Protein AF-A0AAW2WRP2-F1 (afdb_monomer)

InterPro domains:
  IPR005162 Retrotransposon-derived protein PEG10, N-terminal capsid-like domain [PF03732] (45-120)

Mean predicted aligned error: 17.61 Å

pLDDT: mean 70.31, std 19.44, range [33.53, 95.44]

Nearest PDB structures (foldseek):
  5tsx-assembly1_H  TM=3.519E-01  e=4.208E-01  Human immunodeficiency virus type 1 (NEW YORK-5 ISOLATE)
  5ojx-assembly1_A-2  TM=4.613E-01  e=7.723E+00  Streptomyces alboniger

Structure (mmCIF, N/CA/C/O backbone):
data_AF-A0AAW2WRP2-F1
#
_entry.id   AF-A0AAW2WRP2-F1
#
loop_
_atom_site.group_PDB
_atom_site.id
_atom_site.type_symbol
_atom_site.label_atom_id
_atom_site.label_alt_id
_atom_site.label_comp_id
_atom_site.label_asym_id
_atom_site.label_entity_id
_atom_site.label_seq_id
_atom_site.pdbx_PDB_ins_code
_atom_site.Cartn_x
_atom_site.Cartn_y
_atom_site.Cartn_z
_atom_site.occupancy
_atom_site.B_iso_or_equiv
_atom_site.auth_seq_id
_atom_site.auth_comp_id
_atom_site.auth_asym_id
_atom_site.auth_atom_id
_atom_site.pdbx_PDB_model_num
ATOM 1 N N . MET A 1 1 ? -13.263 -1.676 -16.701 1.00 41.38 1 MET A N 1
ATOM 2 C CA . MET A 1 1 ? -13.139 -2.706 -17.763 1.00 41.38 1 MET A CA 1
ATOM 3 C C . MET A 1 1 ? -11.702 -2.739 -18.313 1.00 41.38 1 MET A C 1
ATOM 5 O O . MET A 1 1 ? -11.462 -2.333 -19.440 1.00 41.38 1 MET A O 1
ATOM 9 N N . THR A 1 2 ? -10.722 -3.197 -17.522 1.00 44.16 2 THR A N 1
ATOM 10 C CA . THR A 1 2 ? -9.267 -3.165 -17.834 1.00 44.16 2 THR A CA 1
ATOM 11 C C . THR A 1 2 ? -8.658 -4.565 -18.038 1.00 44.16 2 THR A C 1
ATOM 13 O O . THR A 1 2 ? -7.468 -4.782 -17.840 1.00 44.16 2 THR A O 1
ATOM 16 N N . ALA A 1 3 ? -9.466 -5.527 -18.492 1.00 39.00 3 ALA A N 1
ATOM 17 C CA . ALA A 1 3 ? -9.021 -6.871 -18.865 1.00 39.00 3 ALA A CA 1
ATOM 18 C C . ALA A 1 3 ? -8.238 -7.004 -20.205 1.00 39.00 3 ALA A C 1
ATOM 20 O O . ALA A 1 3 ? -7.463 -7.956 -20.323 1.00 39.00 3 ALA A O 1
ATOM 21 N N . PRO A 1 4 ? -8.352 -6.113 -21.222 1.00 51.38 4 PRO A N 1
ATOM 22 C CA . PRO A 1 4 ? -7.826 -6.434 -22.554 1.00 51.38 4 PRO A CA 1
ATOM 23 C C . PRO A 1 4 ? -6.306 -6.268 -22.701 1.00 51.38 4 PRO A C 1
ATOM 25 O O . PRO A 1 4 ? -5.737 -6.793 -23.653 1.00 51.38 4 PRO A O 1
ATOM 28 N N . LEU A 1 5 ? -5.624 -5.566 -21.791 1.00 42.91 5 LEU A N 1
ATOM 29 C CA . LEU A 1 5 ? -4.180 -5.302 -21.905 1.00 42.91 5 LEU A CA 1
ATOM 30 C C . LEU A 1 5 ? -3.322 -6.363 -21.202 1.00 42.91 5 LEU A C 1
ATOM 32 O O . LEU A 1 5 ? -2.287 -6.765 -21.729 1.0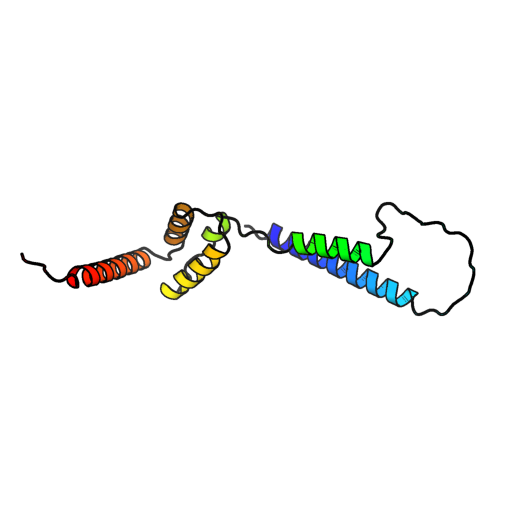0 42.91 5 LEU A O 1
ATOM 36 N N . ILE A 1 6 ? -3.788 -6.887 -20.064 1.00 42.16 6 ILE A N 1
ATOM 37 C CA . ILE A 1 6 ? -3.114 -7.975 -19.336 1.00 42.16 6 ILE A CA 1
ATOM 38 C C . ILE A 1 6 ? -3.147 -9.258 -20.173 1.00 42.16 6 ILE A C 1
ATOM 40 O O . ILE A 1 6 ? -2.124 -9.919 -20.338 1.00 42.16 6 ILE A O 1
ATOM 44 N N . LEU A 1 7 ? -4.296 -9.555 -20.790 1.00 43.41 7 LEU A N 1
ATOM 45 C CA . LEU A 1 7 ? -4.447 -10.724 -21.651 1.00 43.41 7 LEU A CA 1
ATOM 46 C C . LEU A 1 7 ? -3.597 -10.612 -22.924 1.00 43.41 7 LEU A C 1
ATOM 48 O O . LEU A 1 7 ? -3.004 -11.600 -23.337 1.00 43.41 7 LEU A O 1
ATOM 52 N N . LYS A 1 8 ? -3.458 -9.414 -23.513 1.00 45.78 8 LYS A N 1
ATOM 53 C CA . LYS A 1 8 ? -2.569 -9.186 -24.668 1.00 45.78 8 LYS A CA 1
ATOM 54 C C . LYS A 1 8 ? -1.102 -9.434 -24.321 1.00 45.78 8 LYS A C 1
ATOM 56 O O . LYS A 1 8 ? -0.412 -10.086 -25.097 1.00 45.78 8 LYS A O 1
ATOM 61 N N . ASN A 1 9 ? -0.651 -8.989 -23.151 1.00 45.88 9 ASN A N 1
ATOM 62 C CA . ASN A 1 9 ? 0.730 -9.186 -22.708 1.00 45.88 9 ASN A CA 1
ATOM 63 C C . ASN A 1 9 ? 1.026 -10.652 -22.365 1.00 45.88 9 ASN A C 1
ATOM 65 O O . ASN A 1 9 ? 2.084 -11.158 -22.735 1.00 45.88 9 ASN A O 1
ATOM 69 N N . ILE A 1 10 ? 0.078 -11.356 -21.738 1.00 49.53 10 ILE A N 1
ATOM 70 C CA . ILE A 1 10 ? 0.185 -12.801 -21.488 1.00 49.53 10 ILE A CA 1
ATOM 71 C C . ILE A 1 10 ? 0.161 -13.569 -22.814 1.00 49.53 10 ILE A C 1
ATOM 73 O O . ILE A 1 10 ? 1.024 -14.408 -23.045 1.00 49.53 10 ILE A O 1
ATOM 77 N N . CYS A 1 11 ? -0.747 -13.236 -23.734 1.00 47.91 11 CYS A N 1
ATOM 78 C CA . CYS A 1 11 ? -0.791 -13.829 -25.071 1.00 47.91 11 CYS A CA 1
ATOM 79 C C . CYS A 1 11 ? 0.496 -13.577 -25.865 1.00 47.91 11 CYS A C 1
ATOM 81 O O . CYS A 1 11 ? 0.924 -14.447 -26.618 1.00 47.91 11 CYS A O 1
ATOM 83 N N . HIS A 1 12 ? 1.128 -12.414 -25.706 1.00 53.19 12 HIS A N 1
ATOM 84 C CA . HIS A 1 12 ? 2.393 -12.104 -26.365 1.00 53.19 12 HIS A CA 1
ATOM 85 C C . HIS A 1 12 ? 3.558 -12.893 -25.751 1.00 53.19 12 HIS A C 1
ATOM 87 O O . HIS A 1 12 ? 4.333 -13.507 -26.478 1.00 53.19 12 HIS A O 1
ATOM 93 N N . ALA A 1 13 ? 3.632 -12.971 -24.420 1.00 52.06 13 ALA A N 1
ATOM 94 C CA . ALA A 1 13 ? 4.634 -13.771 -23.719 1.00 52.06 13 ALA A CA 1
ATOM 95 C C . ALA A 1 13 ? 4.496 -15.276 -24.019 1.00 52.06 13 ALA A C 1
ATOM 97 O O . ALA A 1 13 ? 5.495 -15.950 -24.257 1.00 52.06 13 ALA A O 1
ATOM 98 N N . LEU A 1 14 ? 3.265 -15.792 -24.087 1.00 59.09 14 LEU A N 1
ATOM 99 C CA . LEU A 1 14 ? 2.986 -17.177 -24.473 1.00 59.09 14 LEU A CA 1
ATOM 100 C C . LEU A 1 14 ? 3.322 -17.442 -25.944 1.00 59.09 14 LEU A C 1
ATOM 102 O O . LEU A 1 14 ? 3.835 -18.511 -26.255 1.00 59.09 14 LEU A O 1
ATOM 106 N N . ARG A 1 15 ? 3.101 -16.475 -26.846 1.00 63.81 15 ARG A N 1
ATOM 107 C CA . ARG A 1 15 ? 3.525 -16.568 -28.254 1.00 63.81 15 ARG A CA 1
ATOM 108 C C . ARG A 1 15 ? 5.043 -16.614 -28.399 1.00 63.81 15 ARG A C 1
ATOM 110 O O . ARG A 1 15 ? 5.539 -17.421 -29.177 1.00 63.81 15 ARG A O 1
ATOM 117 N N . ILE A 1 16 ? 5.767 -15.806 -27.627 1.00 61.84 16 ILE A N 1
ATOM 118 C CA . ILE A 1 16 ? 7.235 -15.823 -27.597 1.00 61.84 16 ILE A CA 1
ATOM 119 C C . ILE A 1 16 ? 7.736 -17.160 -27.044 1.00 61.84 16 ILE A C 1
ATOM 121 O O . ILE A 1 16 ? 8.618 -17.773 -27.636 1.00 61.84 16 ILE A O 1
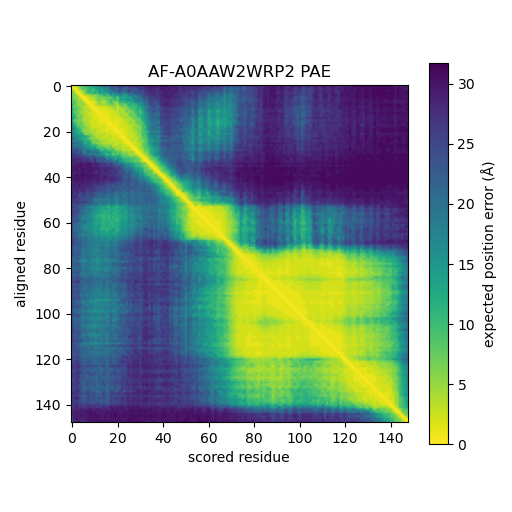ATOM 125 N N . LEU A 1 17 ? 7.148 -17.656 -25.953 1.00 62.84 17 LEU A N 1
ATOM 126 C CA . LEU A 1 17 ? 7.539 -18.934 -25.361 1.00 62.84 17 LEU A CA 1
ATOM 127 C C . LEU A 1 17 ? 7.238 -20.116 -26.296 1.00 62.84 17 LEU A C 1
ATOM 129 O O . LEU A 1 17 ? 8.087 -20.984 -26.470 1.00 62.84 17 LEU A O 1
ATOM 133 N N . HIS A 1 18 ? 6.069 -20.121 -26.943 1.00 70.81 18 HIS A N 1
ATOM 134 C CA . HIS A 1 18 ? 5.689 -21.120 -27.943 1.00 70.81 18 HIS A CA 1
ATOM 135 C C . HIS A 1 18 ? 6.654 -21.098 -29.131 1.00 70.81 18 HIS A C 1
ATOM 137 O O . HIS A 1 18 ? 7.141 -22.148 -29.542 1.00 70.81 18 HIS A O 1
ATOM 143 N N . PHE A 1 19 ? 6.970 -19.912 -29.657 1.00 65.25 19 PHE A N 1
ATOM 144 C CA . PHE A 1 19 ? 7.930 -19.756 -30.746 1.00 65.25 19 PHE A CA 1
ATOM 145 C C . PHE A 1 19 ? 9.314 -20.276 -30.337 1.00 65.25 19 PHE A C 1
ATOM 147 O O . PHE A 1 19 ? 9.905 -21.063 -31.068 1.00 65.25 19 PHE A O 1
ATOM 154 N N . CYS A 1 20 ? 9.801 -19.941 -29.141 1.00 54.91 20 CYS A N 1
ATOM 155 C CA . CYS A 1 20 ? 11.070 -20.451 -28.617 1.00 54.91 20 CYS A CA 1
ATOM 156 C C . CYS A 1 20 ? 11.084 -21.978 -28.469 1.00 54.91 20 CYS A C 1
ATOM 158 O O . CYS A 1 20 ? 12.043 -22.606 -28.902 1.00 54.91 20 CYS A O 1
ATOM 160 N N . ILE A 1 21 ? 10.033 -22.588 -27.912 1.00 65.19 21 ILE A N 1
ATOM 161 C CA . ILE A 1 21 ? 9.941 -24.051 -27.775 1.00 65.19 21 ILE A CA 1
ATOM 162 C C . ILE A 1 21 ? 9.932 -24.706 -29.159 1.00 65.19 21 ILE A C 1
ATOM 164 O O . ILE A 1 21 ? 10.740 -25.590 -29.413 1.00 65.19 21 ILE A O 1
ATOM 168 N N . HIS A 1 22 ? 9.107 -24.215 -30.086 1.00 60.09 22 HIS A N 1
ATOM 169 C CA . HIS A 1 22 ? 9.031 -24.742 -31.449 1.00 60.09 22 HIS A CA 1
ATOM 170 C C . HIS A 1 22 ? 10.370 -24.625 -32.200 1.00 60.09 22 HIS A C 1
ATOM 172 O O . HIS A 1 22 ? 10.777 -25.539 -32.915 1.00 60.09 22 HIS A O 1
ATOM 178 N N . THR A 1 23 ? 11.092 -23.519 -32.009 1.00 54.00 23 THR A N 1
ATOM 179 C CA . THR A 1 23 ? 12.390 -23.279 -32.662 1.00 54.00 23 THR A CA 1
ATOM 180 C C . THR A 1 23 ? 13.493 -24.146 -32.049 1.00 54.00 23 THR A C 1
ATOM 182 O O . THR A 1 23 ? 14.319 -24.691 -32.776 1.00 54.00 23 THR A O 1
ATOM 185 N N . LEU A 1 24 ? 13.478 -24.346 -30.727 1.00 52.72 24 LEU A N 1
ATOM 186 C CA . LEU A 1 24 ? 14.406 -25.238 -30.027 1.00 52.72 24 LEU A CA 1
ATOM 187 C C . LEU A 1 24 ? 14.165 -26.711 -30.382 1.00 52.72 24 LEU A C 1
ATOM 189 O O . LEU A 1 24 ? 15.130 -27.430 -30.622 1.00 52.72 24 LEU A O 1
ATOM 193 N N . THR A 1 25 ? 12.904 -27.145 -30.499 1.00 52.84 25 THR A N 1
ATOM 194 C CA . THR A 1 25 ? 12.551 -28.500 -30.955 1.00 52.84 25 THR A CA 1
ATOM 195 C C . THR A 1 25 ? 13.008 -28.748 -32.399 1.00 52.84 25 THR A C 1
ATOM 197 O O . THR A 1 25 ? 13.482 -29.839 -32.718 1.00 52.84 25 THR A O 1
ATOM 200 N N . ARG A 1 26 ? 12.946 -27.727 -33.264 1.00 48.41 26 ARG A N 1
ATOM 201 C CA . ARG A 1 26 ? 13.409 -27.800 -34.659 1.00 48.41 26 ARG A CA 1
ATOM 202 C C . ARG A 1 26 ? 14.940 -27.859 -34.771 1.00 48.41 26 ARG A C 1
ATOM 204 O O . ARG A 1 26 ? 15.454 -28.698 -35.500 1.00 48.41 26 ARG A O 1
ATOM 211 N N . LEU A 1 27 ? 15.661 -27.069 -33.972 1.00 45.81 27 LEU A N 1
ATOM 212 C CA . LEU A 1 27 ? 17.130 -27.109 -33.899 1.00 45.81 27 LEU A CA 1
ATOM 213 C C . LEU A 1 27 ? 17.660 -28.415 -33.285 1.00 45.81 27 LEU A C 1
ATOM 215 O O . LEU A 1 27 ? 18.694 -28.919 -33.717 1.00 45.81 27 LEU A O 1
ATOM 219 N N . SER A 1 28 ? 16.949 -29.004 -32.315 1.00 48.31 28 SER A N 1
ATOM 220 C CA . SER A 1 28 ? 17.317 -30.319 -31.772 1.00 48.31 28 SER A CA 1
ATOM 221 C C . SER A 1 28 ? 17.081 -31.466 -32.759 1.00 48.31 28 SER A C 1
ATOM 223 O O . SER A 1 28 ? 17.814 -32.449 -32.725 1.00 48.31 28 SER A O 1
ATOM 225 N N . ALA A 1 29 ? 16.092 -31.339 -33.654 1.00 49.53 29 ALA A N 1
ATOM 226 C CA . ALA A 1 29 ? 15.823 -32.335 -34.691 1.00 49.53 29 ALA A CA 1
ATOM 227 C C . ALA A 1 29 ? 16.864 -32.286 -35.827 1.00 49.53 29 ALA A C 1
ATOM 229 O O . ALA A 1 29 ? 17.235 -33.326 -36.364 1.00 49.53 29 ALA A O 1
ATOM 230 N N . GLU A 1 30 ? 17.389 -31.100 -36.147 1.00 45.31 30 GLU A N 1
ATOM 231 C CA . GLU A 1 30 ? 18.448 -30.918 -37.152 1.00 45.31 30 GLU A CA 1
ATOM 232 C C . GLU A 1 30 ? 19.828 -31.405 -36.663 1.00 45.31 30 GLU A C 1
ATOM 234 O O . GLU A 1 30 ? 20.634 -31.872 -37.463 1.00 45.31 30 GLU A O 1
ATOM 239 N N . PHE A 1 31 ? 20.090 -31.391 -35.350 1.00 45.69 31 PHE A N 1
ATOM 240 C CA . PHE A 1 31 ? 21.359 -31.859 -34.767 1.00 45.69 31 PHE A CA 1
ATOM 241 C C . PHE A 1 31 ? 21.451 -33.379 -34.549 1.00 45.69 31 PH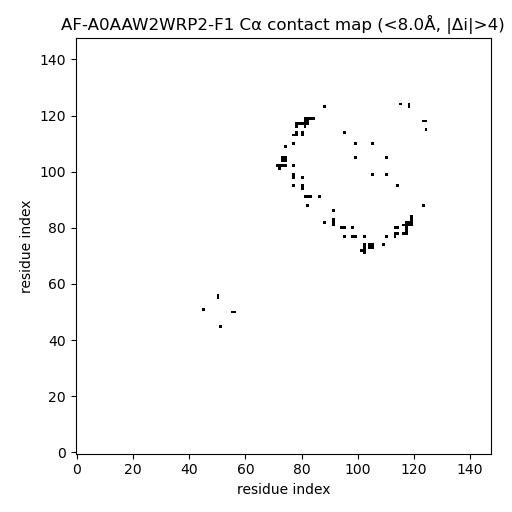E A C 1
ATOM 243 O O . PHE A 1 31 ? 22.510 -33.878 -34.173 1.00 45.69 31 PHE A O 1
ATOM 250 N N . SER A 1 32 ? 20.370 -34.125 -34.795 1.00 42.22 32 SER A N 1
ATOM 251 C CA . SER A 1 32 ? 20.329 -35.586 -34.642 1.00 42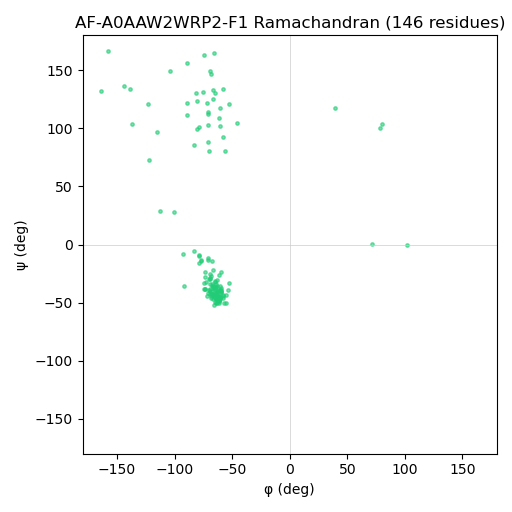.22 32 SER A CA 1
ATOM 252 C C . SER A 1 32 ? 20.468 -36.345 -35.974 1.00 42.22 32 SER A C 1
ATOM 254 O O . SER A 1 32 ? 19.963 -37.460 -36.095 1.00 42.22 32 SER A O 1
ATOM 256 N N . SER A 1 33 ? 21.141 -35.773 -36.979 1.00 37.16 33 SER A N 1
ATOM 257 C CA . SER A 1 33 ? 21.491 -36.481 -38.223 1.00 37.16 33 SER A CA 1
ATOM 258 C C . SER A 1 33 ? 23.010 -36.435 -38.454 1.00 37.16 33 SER A C 1
ATOM 260 O O . SER A 1 33 ? 23.570 -35.338 -38.517 1.00 37.16 33 SER A O 1
ATOM 262 N N . PRO A 1 34 ? 23.716 -37.581 -38.551 1.00 39.56 34 PRO A N 1
ATOM 263 C CA . PRO A 1 34 ? 25.168 -37.586 -38.672 1.00 39.56 34 PRO A CA 1
ATOM 264 C C . PRO A 1 34 ? 25.628 -37.309 -40.113 1.00 39.56 34 PRO A C 1
ATOM 266 O O . PRO A 1 34 ? 25.281 -38.040 -41.032 1.00 39.56 34 PRO A O 1
ATOM 269 N N . LEU A 1 35 ? 26.451 -36.260 -40.244 1.00 40.75 35 LEU A N 1
ATOM 270 C CA . LEU A 1 35 ? 27.549 -36.047 -41.202 1.00 40.75 35 LEU A CA 1
ATOM 271 C C . LEU A 1 35 ? 27.362 -36.512 -42.658 1.00 40.75 35 LEU A C 1
ATOM 273 O O . LEU A 1 35 ? 27.452 -37.692 -42.983 1.00 40.75 35 LEU A O 1
ATOM 277 N N . SER A 1 36 ? 27.397 -35.547 -43.575 1.00 34.31 36 SER A N 1
ATOM 278 C CA . SER A 1 36 ? 28.240 -35.674 -44.766 1.00 34.31 36 SER A CA 1
ATOM 279 C C . SER A 1 36 ? 28.905 -34.336 -45.068 1.00 34.31 36 SER A C 1
ATOM 281 O O . SER A 1 36 ? 28.320 -33.265 -44.939 1.00 34.31 36 SER A O 1
ATOM 283 N N . LEU A 1 37 ? 30.196 -34.453 -45.325 1.00 44.94 37 LEU A N 1
ATOM 284 C CA . LEU A 1 37 ? 31.224 -33.436 -45.302 1.00 44.94 37 LEU A CA 1
ATOM 285 C C . LEU A 1 37 ? 31.326 -32.787 -46.679 1.00 44.94 37 LEU A C 1
ATOM 287 O O . LEU A 1 37 ? 31.837 -33.424 -47.587 1.00 44.94 37 LEU A O 1
ATOM 291 N N . GLU A 1 38 ? 30.932 -31.523 -46.811 1.00 33.53 38 GLU A N 1
ATOM 292 C CA . GLU A 1 38 ? 31.484 -30.647 -47.846 1.00 33.53 38 GLU A CA 1
ATOM 293 C C . GLU A 1 38 ? 31.779 -29.273 -47.243 1.00 33.53 38 GLU A C 1
ATOM 295 O O . GLU A 1 38 ? 30.908 -28.462 -46.932 1.00 33.53 38 GLU A O 1
ATOM 300 N N . GLN A 1 39 ? 33.071 -29.060 -47.018 1.00 48.47 39 GLN A N 1
ATOM 301 C CA . GLN A 1 39 ? 33.672 -27.757 -46.797 1.00 48.47 39 GLN A CA 1
ATOM 302 C C . GLN A 1 39 ? 33.648 -27.020 -48.131 1.00 48.47 39 GLN A C 1
ATOM 304 O O . GLN A 1 39 ? 34.369 -27.447 -49.016 1.00 48.47 39 GLN A O 1
ATOM 309 N N . HIS A 1 40 ? 32.899 -25.929 -48.285 1.00 36.59 40 HIS A N 1
ATOM 310 C CA . HIS A 1 40 ? 33.318 -24.815 -49.140 1.00 36.59 40 HIS A CA 1
ATOM 311 C C . HIS A 1 40 ? 32.495 -23.550 -48.846 1.00 36.59 40 HIS A C 1
ATOM 313 O O . HIS A 1 40 ? 31.270 -23.551 -48.831 1.00 36.59 40 HIS A O 1
ATOM 319 N N . SER A 1 41 ? 33.235 -22.451 -48.698 1.00 36.31 41 SER A N 1
ATOM 320 C CA . SER A 1 41 ? 32.804 -21.052 -48.638 1.00 36.31 41 SER A CA 1
ATOM 321 C C . SER A 1 41 ? 32.243 -20.530 -47.310 1.00 36.31 41 SER A C 1
ATOM 323 O O . SER A 1 41 ? 31.084 -20.700 -46.939 1.00 36.31 41 SER A O 1
ATOM 325 N N . SER A 1 42 ? 33.117 -19.774 -46.642 1.00 47.72 42 SER A N 1
ATOM 326 C CA . SER A 1 42 ? 32.815 -18.755 -45.641 1.00 47.72 42 SER A CA 1
ATOM 327 C C . SER A 1 42 ? 31.866 -17.697 -46.224 1.00 47.72 42 SER A C 1
ATOM 329 O O . SER A 1 42 ? 32.289 -16.620 -46.634 1.00 47.72 42 SER A O 1
ATOM 331 N N . GLY A 1 43 ? 30.574 -18.001 -46.261 1.00 40.50 43 GLY A N 1
ATOM 332 C CA . GLY A 1 43 ? 29.511 -17.050 -46.547 1.00 40.50 43 GLY A CA 1
ATOM 333 C C . GLY A 1 43 ? 28.650 -16.909 -45.307 1.00 40.50 43 GLY A C 1
ATOM 334 O O . GLY A 1 43 ? 27.779 -17.736 -45.063 1.00 40.50 43 GLY A O 1
ATOM 335 N N . SER A 1 44 ? 28.904 -15.882 -44.495 1.00 49.38 44 SER A N 1
ATOM 336 C CA . SER A 1 44 ? 27.973 -15.495 -43.437 1.00 49.38 44 SER A CA 1
ATOM 337 C C . SER A 1 44 ? 26.648 -15.118 -44.103 1.00 49.38 44 SER A C 1
ATOM 339 O O . SER A 1 44 ? 26.528 -14.049 -44.699 1.00 49.38 44 SER A O 1
ATOM 341 N N . ILE A 1 45 ? 25.672 -16.027 -44.062 1.00 48.94 45 ILE A N 1
ATOM 342 C CA . ILE A 1 45 ? 24.307 -15.760 -44.510 1.00 48.94 45 ILE A CA 1
ATOM 343 C C . ILE A 1 45 ? 23.693 -14.809 -43.479 1.00 48.94 45 ILE A C 1
ATOM 345 O O . ILE A 1 45 ? 23.116 -15.223 -42.477 1.00 48.94 45 ILE A O 1
ATOM 349 N N . ASN A 1 46 ? 23.878 -13.511 -43.703 1.00 50.25 46 ASN A N 1
ATOM 350 C CA . ASN A 1 46 ? 23.219 -12.457 -42.946 1.00 50.25 46 ASN A CA 1
ATOM 351 C C . ASN A 1 46 ? 21.826 -12.236 -43.552 1.00 50.25 46 ASN A C 1
ATOM 353 O O . ASN A 1 46 ? 21.634 -11.403 -44.437 1.00 50.25 46 ASN A O 1
ATOM 357 N N . CYS A 1 47 ? 20.845 -13.024 -43.107 1.00 49.00 47 CYS A N 1
ATOM 358 C CA . CYS A 1 47 ? 19.437 -12.726 -43.358 1.00 49.00 47 CYS A CA 1
ATOM 359 C C . CYS A 1 47 ? 19.006 -11.571 -42.435 1.00 49.00 47 CYS A C 1
ATOM 361 O O . CYS A 1 47 ? 19.237 -11.663 -41.225 1.00 49.00 47 CYS A O 1
ATOM 363 N N . PRO A 1 48 ? 18.344 -10.512 -42.936 1.00 37.31 48 PRO A N 1
ATOM 364 C CA . PRO A 1 48 ? 17.842 -9.439 -42.083 1.00 37.31 48 PRO A CA 1
ATOM 365 C C . PRO A 1 48 ? 16.823 -10.013 -41.087 1.00 37.31 48 PRO A C 1
ATOM 367 O O . PRO A 1 48 ? 15.736 -10.433 -41.478 1.00 37.31 48 PRO A O 1
ATOM 370 N N . GLY A 1 49 ? 17.196 -10.083 -39.807 1.00 50.19 49 GLY A N 1
ATOM 371 C CA . GLY A 1 49 ? 16.362 -10.630 -38.729 1.00 50.19 49 GLY A CA 1
ATOM 372 C C . GLY A 1 49 ? 16.710 -12.048 -38.258 1.00 50.19 49 GLY A C 1
ATOM 373 O O . GLY A 1 49 ? 16.073 -12.534 -37.324 1.00 50.19 49 GLY A O 1
ATOM 374 N N . ALA A 1 50 ? 17.717 -12.711 -38.835 1.00 52.19 50 ALA A N 1
ATOM 375 C CA . ALA A 1 50 ? 18.218 -13.978 -38.306 1.00 52.19 50 ALA A CA 1
ATOM 376 C C . ALA A 1 50 ? 19.323 -13.728 -37.271 1.00 52.19 50 ALA A C 1
ATOM 378 O O . ALA A 1 50 ? 20.347 -13.121 -37.571 1.00 52.19 50 ALA A O 1
ATOM 379 N N . ILE A 1 51 ? 19.123 -14.213 -36.045 1.00 56.22 51 ILE A N 1
ATOM 380 C CA . ILE A 1 51 ? 20.142 -14.159 -34.995 1.00 56.22 51 ILE A CA 1
ATOM 381 C C . ILE A 1 51 ? 21.140 -15.285 -35.268 1.00 56.22 51 ILE A C 1
ATOM 383 O O . ILE A 1 51 ? 20.860 -16.454 -35.005 1.00 56.22 51 ILE A O 1
ATOM 387 N N . GLY A 1 52 ? 22.292 -14.938 -35.840 1.00 60.59 52 GLY A N 1
ATOM 388 C CA . GLY A 1 52 ? 23.226 -15.913 -36.406 1.00 60.59 52 GLY A CA 1
ATOM 389 C C . GLY A 1 52 ? 23.965 -16.769 -35.375 1.00 60.59 52 GLY A C 1
ATOM 390 O O . GLY A 1 52 ? 24.634 -17.731 -35.746 1.00 60.59 52 GLY A O 1
ATOM 391 N N . ARG A 1 53 ? 23.904 -16.429 -34.077 1.00 68.06 53 ARG A N 1
ATOM 392 C CA . ARG A 1 53 ? 24.650 -17.124 -33.012 1.00 68.06 53 ARG A CA 1
ATOM 393 C C . ARG A 1 53 ? 23.834 -17.196 -31.721 1.00 68.06 53 ARG A C 1
ATOM 395 O O . ARG A 1 53 ? 23.291 -16.194 -31.264 1.00 68.06 53 ARG A O 1
ATOM 402 N N . PHE A 1 54 ? 23.832 -18.355 -31.055 1.00 66.00 54 PHE A N 1
ATOM 403 C CA . PHE A 1 54 ? 23.140 -18.560 -29.768 1.00 66.00 54 PHE A CA 1
ATOM 404 C C . PHE A 1 54 ? 23.513 -17.515 -28.698 1.00 66.00 54 PHE A C 1
ATOM 406 O O . PHE A 1 54 ? 22.681 -17.107 -27.892 1.00 66.00 54 PHE A O 1
ATOM 413 N N . GLN A 1 55 ? 24.758 -17.037 -28.711 1.00 67.94 55 GLN A N 1
ATOM 414 C CA . GLN A 1 55 ? 25.243 -16.002 -27.799 1.00 67.94 55 GLN A CA 1
ATOM 415 C C . GLN A 1 55 ? 24.535 -14.651 -27.994 1.00 67.94 55 GLN A C 1
ATOM 417 O O . GLN A 1 55 ? 24.243 -13.956 -27.022 1.00 67.94 55 GLN A O 1
ATOM 422 N N . GLU A 1 56 ? 24.217 -14.301 -29.236 1.00 69.00 56 GLU A N 1
ATOM 423 C CA . GLU A 1 56 ? 23.509 -13.074 -29.594 1.00 69.00 56 GLU A CA 1
ATOM 424 C C . GLU A 1 56 ? 22.023 -13.188 -29.232 1.00 69.00 56 GLU A C 1
ATOM 426 O O . GLU A 1 56 ? 21.459 -12.271 -28.635 1.00 69.00 56 GLU A O 1
ATOM 431 N N . PHE A 1 57 ? 21.429 -14.372 -29.429 1.00 71.81 57 PHE A N 1
ATOM 432 C CA . PHE A 1 57 ? 20.071 -14.671 -28.963 1.00 71.81 57 PHE A CA 1
ATOM 433 C C . PHE A 1 57 ? 19.979 -14.562 -27.445 1.00 71.81 57 PHE A C 1
ATOM 435 O O . PHE A 1 57 ? 19.090 -13.899 -26.923 1.00 71.81 57 PHE A O 1
ATOM 442 N N . ARG A 1 58 ? 20.929 -15.163 -26.723 1.00 68.94 58 ARG A N 1
ATOM 443 C CA . ARG A 1 58 ? 20.998 -15.081 -25.263 1.00 68.94 58 ARG A CA 1
ATOM 444 C C . ARG A 1 58 ? 21.135 -13.634 -24.787 1.00 68.94 58 ARG A C 1
ATOM 446 O O . ARG A 1 58 ? 20.502 -13.275 -23.801 1.00 68.94 58 ARG A O 1
ATOM 453 N N . SER A 1 59 ? 21.939 -12.817 -25.466 1.00 69.56 59 SER A N 1
ATOM 454 C CA . SER A 1 59 ? 22.105 -11.398 -25.134 1.00 69.56 59 SER A CA 1
ATOM 455 C C . SER A 1 59 ? 20.802 -10.617 -25.322 1.00 69.56 59 SER A C 1
ATOM 457 O O . SER A 1 59 ? 20.334 -9.966 -24.389 1.00 69.56 59 SER A O 1
ATOM 459 N N . LEU A 1 60 ? 20.157 -10.762 -26.484 1.00 70.69 60 LEU A N 1
ATOM 460 C CA . LEU A 1 60 ? 18.878 -10.115 -26.789 1.00 70.69 60 LEU A CA 1
ATOM 461 C C . LEU A 1 60 ? 17.758 -10.600 -25.866 1.00 70.69 60 LEU A C 1
ATOM 463 O O . LEU A 1 60 ? 16.982 -9.791 -25.365 1.00 70.69 60 LEU A O 1
ATOM 467 N N . PHE A 1 61 ? 17.708 -11.899 -25.575 1.00 68.69 61 PHE A N 1
ATOM 468 C CA . PHE A 1 61 ? 16.763 -12.481 -24.632 1.00 68.69 61 PHE A CA 1
ATOM 469 C C . PHE A 1 61 ? 16.974 -11.929 -23.225 1.00 68.69 61 PHE A C 1
ATOM 471 O O . PHE A 1 61 ? 16.011 -11.505 -22.606 1.00 68.69 61 PHE A O 1
ATOM 478 N N . LEU A 1 62 ? 18.207 -11.887 -22.713 1.00 69.31 62 LEU A N 1
ATOM 479 C CA . LEU A 1 62 ? 18.484 -11.335 -21.385 1.00 69.31 62 LEU A CA 1
ATOM 480 C C . LEU A 1 62 ? 18.195 -9.836 -21.318 1.00 69.31 62 LEU A C 1
ATOM 482 O O . LEU A 1 62 ? 17.648 -9.384 -20.318 1.00 69.31 62 LEU A O 1
ATOM 486 N N . HIS A 1 63 ? 18.505 -9.082 -22.372 1.00 70.38 63 HIS A N 1
ATOM 487 C CA . HIS A 1 63 ? 18.183 -7.661 -22.469 1.00 70.38 63 HIS A CA 1
ATOM 488 C C . HIS A 1 63 ? 16.666 -7.434 -22.463 1.00 70.38 63 HIS A C 1
ATOM 490 O O . HIS A 1 63 ? 16.147 -6.684 -21.635 1.00 70.38 63 HIS A O 1
ATOM 496 N N . GLN A 1 64 ? 15.936 -8.149 -23.319 1.00 65.25 64 GLN A N 1
ATOM 497 C CA . GLN A 1 64 ? 14.483 -8.064 -23.405 1.00 65.25 64 GLN A CA 1
ATOM 498 C C . GLN A 1 64 ? 13.805 -8.588 -22.136 1.00 65.25 64 GLN A C 1
ATOM 500 O O . GLN A 1 64 ? 12.813 -8.017 -21.690 1.00 65.25 64 GLN A O 1
ATOM 505 N N . PHE A 1 65 ? 14.349 -9.637 -21.518 1.00 63.22 65 PHE A N 1
ATOM 506 C CA . PHE A 1 65 ? 13.863 -10.202 -20.266 1.00 63.22 65 PHE A CA 1
ATOM 507 C C . PHE A 1 65 ? 14.106 -9.243 -19.099 1.00 63.22 65 PHE A C 1
ATOM 509 O O . PHE A 1 65 ? 13.183 -8.985 -18.332 1.00 63.22 65 PHE A O 1
ATOM 516 N N . ALA A 1 66 ? 15.299 -8.654 -18.990 1.00 61.59 66 ALA A N 1
ATOM 517 C CA . ALA A 1 66 ? 15.625 -7.635 -17.993 1.00 61.59 66 ALA A CA 1
ATOM 518 C C . ALA A 1 66 ? 14.766 -6.375 -18.158 1.00 61.59 66 ALA A C 1
ATOM 520 O O . ALA A 1 66 ? 14.287 -5.843 -17.162 1.00 61.59 66 ALA A O 1
ATOM 521 N N . SER A 1 67 ? 14.500 -5.953 -19.395 1.00 57.16 67 SER A N 1
ATOM 522 C CA . SER A 1 67 ? 13.576 -4.855 -19.706 1.00 57.16 67 SER A CA 1
ATOM 523 C C . SER A 1 67 ? 12.112 -5.220 -19.416 1.00 57.16 67 SER A C 1
ATOM 525 O O . SER A 1 67 ? 11.342 -4.386 -18.951 1.00 57.16 67 SER A O 1
ATOM 527 N N . SER A 1 68 ? 11.726 -6.488 -19.606 1.00 58.09 68 SER A N 1
ATOM 528 C CA . SER A 1 68 ? 10.387 -6.994 -19.263 1.00 58.09 68 SER A CA 1
ATOM 529 C C . SER A 1 68 ? 10.189 -7.240 -17.765 1.00 58.09 68 SER A C 1
ATOM 531 O O . SER A 1 68 ? 9.061 -7.448 -17.310 1.00 58.09 68 SER A O 1
ATOM 533 N N . ARG A 1 69 ? 11.275 -7.250 -16.974 1.00 53.16 69 ARG A N 1
ATOM 534 C CA . ARG A 1 69 ? 11.202 -7.459 -15.530 1.00 53.16 69 ARG A CA 1
ATOM 535 C C . ARG A 1 69 ? 10.591 -6.220 -14.901 1.00 53.16 69 ARG A C 1
ATOM 537 O O . ARG A 1 69 ? 11.273 -5.238 -14.640 1.00 53.16 69 ARG A O 1
ATOM 544 N N . ARG A 1 70 ? 9.314 -6.391 -14.557 1.00 55.59 70 ARG A N 1
ATOM 545 C CA . ARG A 1 70 ? 8.440 -5.466 -13.838 1.00 55.59 70 ARG A CA 1
ATOM 546 C C . ARG A 1 70 ? 7.926 -4.368 -14.755 1.00 55.59 70 ARG A C 1
ATOM 548 O O . ARG A 1 70 ? 8.569 -3.341 -14.932 1.00 55.59 70 ARG A O 1
ATOM 555 N N . HIS A 1 71 ? 6.689 -4.531 -15.224 1.00 57.09 71 HIS A N 1
ATOM 556 C CA . HIS A 1 71 ? 5.800 -3.379 -15.344 1.00 57.09 71 HIS A CA 1
ATOM 557 C C . HIS A 1 71 ? 5.930 -2.604 -14.035 1.00 57.09 71 HIS A C 1
ATOM 559 O O . HIS A 1 71 ? 5.484 -3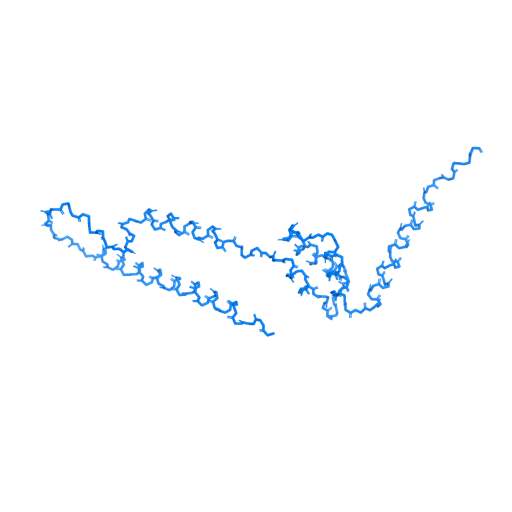.093 -12.995 1.00 57.09 71 HIS A O 1
ATOM 565 N N . GLN A 1 72 ? 6.648 -1.478 -14.054 1.00 58.12 72 GLN A N 1
ATOM 566 C CA . GLN A 1 72 ? 6.758 -0.626 -12.882 1.00 58.12 72 GLN A CA 1
ATOM 567 C C . GLN A 1 72 ? 5.331 -0.335 -12.440 1.00 58.12 72 GLN A C 1
ATOM 569 O O . GLN A 1 72 ? 4.507 0.124 -13.237 1.00 58.12 72 GLN A O 1
ATOM 574 N N . LYS A 1 73 ? 5.008 -0.703 -11.200 1.00 71.75 73 LYS A N 1
ATOM 575 C CA . LYS A 1 73 ? 3.701 -0.397 -10.646 1.00 71.75 73 LYS A CA 1
ATOM 576 C C . LYS A 1 73 ? 3.578 1.123 -10.660 1.00 71.75 73 LYS A C 1
ATOM 578 O O . LYS A 1 73 ? 4.401 1.826 -10.085 1.00 71.75 73 LYS A O 1
ATOM 583 N N . THR A 1 74 ? 2.608 1.621 -11.413 1.00 78.19 74 THR A N 1
ATOM 584 C CA . THR A 1 74 ? 2.377 3.057 -11.569 1.00 78.19 74 THR A CA 1
ATOM 585 C C . THR A 1 74 ? 1.737 3.612 -10.305 1.00 78.19 74 THR A C 1
ATOM 587 O O . THR A 1 74 ? 1.135 2.864 -9.536 1.00 78.19 74 THR A O 1
ATOM 590 N N . GLU A 1 75 ? 1.758 4.927 -10.116 1.00 79.50 75 GLU A N 1
ATOM 591 C CA . GLU A 1 75 ? 1.053 5.578 -8.999 1.00 79.50 75 GLU A CA 1
ATOM 592 C C . GLU A 1 75 ? -0.426 5.193 -8.955 1.00 79.50 75 GLU A C 1
ATOM 594 O O . GLU A 1 75 ? -0.951 4.849 -7.905 1.00 79.50 75 GLU A O 1
ATOM 599 N N . LEU A 1 76 ? -1.072 5.095 -10.118 1.00 84.38 76 LEU A N 1
ATOM 600 C CA . LEU A 1 76 ? -2.465 4.651 -10.229 1.00 84.38 76 LEU A CA 1
ATOM 601 C C . LEU A 1 76 ? -2.715 3.237 -9.679 1.00 84.38 76 LEU A C 1
ATOM 603 O O . LEU A 1 76 ? -3.838 2.914 -9.301 1.00 84.38 76 LEU A O 1
ATOM 607 N N . SER A 1 77 ? -1.689 2.384 -9.612 1.00 85.69 77 SER A N 1
ATOM 608 C CA . SER A 1 77 ? -1.842 1.019 -9.106 1.00 85.69 77 SER A CA 1
ATOM 609 C C . SER A 1 77 ? -2.128 0.977 -7.604 1.00 85.69 77 SER A C 1
ATOM 611 O O . SER A 1 77 ? -2.797 0.049 -7.149 1.00 85.69 77 SER A O 1
ATOM 613 N N . ILE A 1 78 ? -1.721 1.993 -6.835 1.00 90.75 78 ILE A N 1
ATOM 614 C CA . ILE A 1 78 ? -1.970 2.041 -5.390 1.00 90.75 78 ILE A CA 1
ATOM 615 C C . ILE A 1 78 ? -3.458 2.249 -5.065 1.00 90.75 78 ILE A C 1
ATOM 617 O O . ILE A 1 78 ? -3.957 1.697 -4.090 1.00 90.75 78 ILE A O 1
ATOM 621 N N . PHE A 1 79 ? -4.206 2.922 -5.949 1.00 91.31 79 PHE A N 1
ATOM 622 C CA . PHE A 1 79 ? -5.659 3.118 -5.830 1.00 91.31 79 PHE A CA 1
ATOM 623 C C . PHE A 1 79 ? -6.472 1.842 -6.074 1.00 91.31 79 PHE A C 1
ATOM 625 O O . PHE A 1 79 ? -7.670 1.798 -5.792 1.00 91.31 79 PHE A O 1
ATOM 632 N N . SER A 1 80 ? -5.844 0.793 -6.613 1.00 90.62 80 SER A N 1
ATOM 633 C CA . SER A 1 80 ? -6.491 -0.514 -6.757 1.00 90.62 80 SER A CA 1
ATOM 634 C C . SER A 1 80 ? -6.549 -1.293 -5.440 1.00 90.62 80 SER A C 1
ATOM 636 O O . SER A 1 80 ? -7.298 -2.264 -5.329 1.00 90.62 80 SER A O 1
ATOM 638 N N . ILE A 1 81 ? -5.781 -0.872 -4.431 1.00 93.44 81 ILE A N 1
ATOM 639 C CA . ILE A 1 81 ? -5.738 -1.525 -3.129 1.00 93.44 81 ILE A CA 1
ATOM 640 C C . ILE A 1 81 ? -6.943 -1.063 -2.311 1.00 93.44 81 ILE A C 1
ATOM 642 O O . ILE A 1 81 ? -6.939 0.013 -1.725 1.00 93.44 81 ILE A O 1
ATOM 646 N N . ARG A 1 82 ? -7.983 -1.897 -2.279 1.00 94.81 82 ARG A N 1
ATOM 647 C CA . ARG A 1 82 ? -9.158 -1.716 -1.418 1.00 94.81 82 ARG A CA 1
ATOM 648 C C . ARG A 1 82 ? -9.105 -2.670 -0.225 1.00 94.81 82 ARG A C 1
ATOM 650 O O . ARG A 1 82 ? -8.544 -3.773 -0.327 1.00 94.81 82 ARG A O 1
ATOM 657 N N . GLN A 1 83 ? -9.667 -2.239 0.895 1.00 95.38 83 GLN A N 1
ATOM 658 C CA . GLN A 1 83 ? -9.990 -3.094 2.026 1.00 95.38 83 GLN A CA 1
ATOM 659 C C . GLN A 1 83 ? -11.100 -4.054 1.595 1.00 95.38 83 GLN A C 1
ATOM 661 O O . GLN A 1 83 ? -12.051 -3.659 0.921 1.00 95.38 83 GLN A O 1
ATOM 666 N N . LYS A 1 84 ? -10.932 -5.337 1.905 1.00 94.44 84 LYS A N 1
ATOM 667 C CA . LYS A 1 84 ? -11.909 -6.375 1.562 1.00 94.44 84 LYS A CA 1
ATOM 668 C C . LYS A 1 84 ? -12.939 -6.515 2.682 1.00 94.44 84 LYS A C 1
ATOM 670 O O . LYS A 1 84 ? -12.644 -6.230 3.839 1.00 94.44 84 LYS A O 1
ATOM 675 N N . GLU A 1 85 ? -14.120 -7.020 2.342 1.00 91.81 85 GLU A N 1
ATOM 676 C CA . GLU A 1 85 ? -15.130 -7.384 3.339 1.00 91.81 85 GLU A CA 1
ATOM 677 C C . GLU A 1 85 ? -14.565 -8.427 4.318 1.00 91.81 85 GLU A C 1
ATOM 679 O O . GLU A 1 85 ? -13.914 -9.388 3.899 1.00 91.81 85 GLU A O 1
ATOM 684 N N . GLY A 1 86 ? -14.776 -8.216 5.619 1.00 90.50 86 GLY A N 1
ATOM 685 C CA . GLY A 1 86 ? -14.231 -9.073 6.680 1.00 90.50 86 GLY A CA 1
ATOM 686 C C . GLY A 1 86 ? -12.715 -8.974 6.909 1.00 90.50 86 GLY A C 1
ATOM 687 O O . GLY A 1 86 ? -12.194 -9.653 7.792 1.00 90.50 86 GLY A O 1
ATOM 688 N N . GLU A 1 87 ? -11.990 -8.139 6.159 1.00 92.31 87 GLU A N 1
ATOM 689 C CA . GLU A 1 87 ? -10.561 -7.921 6.378 1.00 92.31 87 GLU A CA 1
ATOM 690 C C . GLU A 1 87 ? -10.320 -6.920 7.505 1.00 92.31 87 GLU A C 1
ATOM 692 O O . GLU A 1 87 ? -10.837 -5.795 7.505 1.00 92.31 87 GLU A O 1
ATOM 697 N N . SER A 1 88 ? -9.450 -7.294 8.443 1.00 90.56 88 SER A N 1
ATOM 698 C CA . SER A 1 88 ? -9.068 -6.379 9.501 1.00 90.56 88 SER A CA 1
ATOM 699 C C . SER A 1 88 ? -8.218 -5.236 8.954 1.00 90.56 88 SER A C 1
ATOM 701 O O . SER A 1 88 ? -7.389 -5.363 8.053 1.00 90.56 88 SER A O 1
ATOM 703 N N . LEU A 1 89 ? -8.340 -4.089 9.601 1.00 90.44 89 LEU A N 1
ATOM 704 C CA . LEU A 1 89 ? -7.625 -2.889 9.196 1.00 90.44 89 LEU A CA 1
ATOM 705 C C . LEU A 1 89 ? -6.095 -3.020 9.249 1.00 90.44 89 LEU A C 1
ATOM 707 O O . LEU A 1 89 ? -5.371 -2.348 8.516 1.00 90.44 89 LEU A O 1
ATOM 711 N N . LYS A 1 90 ? -5.598 -3.912 10.112 1.00 89.81 90 LYS A N 1
ATOM 712 C CA . LYS A 1 90 ? -4.176 -4.252 10.210 1.00 89.81 90 LYS A CA 1
ATOM 713 C C . LYS A 1 90 ? -3.700 -5.002 8.964 1.00 89.81 90 LYS A C 1
ATOM 715 O O . LYS A 1 90 ? -2.631 -4.682 8.452 1.00 89.81 90 LYS A O 1
ATOM 720 N N . GLU A 1 91 ? -4.478 -5.969 8.489 1.00 93.62 91 GLU A N 1
ATOM 721 C CA . GLU A 1 91 ? -4.168 -6.747 7.283 1.00 93.62 91 GLU A CA 1
ATOM 722 C C . GLU A 1 91 ? -4.213 -5.858 6.039 1.00 93.62 91 GLU A C 1
ATOM 724 O O . GLU A 1 91 ? -3.279 -5.872 5.233 1.00 93.62 91 GLU A O 1
ATOM 729 N N . TYR A 1 92 ? -5.229 -4.994 5.946 1.00 94.88 92 TYR A N 1
ATOM 730 C CA . TYR A 1 92 ? -5.306 -3.986 4.891 1.00 94.88 92 TYR A CA 1
ATOM 731 C C . TYR A 1 92 ? -4.067 -3.082 4.883 1.00 94.88 92 TYR A C 1
ATOM 733 O O . TYR A 1 92 ? -3.413 -2.947 3.848 1.00 94.88 92 TYR A O 1
ATOM 741 N N . LEU A 1 93 ? -3.690 -2.519 6.038 1.00 93.12 93 LEU A N 1
ATOM 742 C CA . LEU A 1 93 ? -2.519 -1.647 6.155 1.00 93.12 93 LEU A CA 1
ATOM 743 C C . LEU A 1 93 ? -1.222 -2.364 5.756 1.00 93.12 93 LEU A C 1
ATOM 745 O O . LEU A 1 93 ? -0.371 -1.771 5.096 1.00 93.12 93 LEU A O 1
ATOM 749 N N . GLN A 1 94 ? -1.064 -3.639 6.119 1.00 94.62 94 GLN A N 1
ATOM 750 C CA . GLN A 1 94 ? 0.098 -4.431 5.711 1.00 94.62 94 GLN A CA 1
ATOM 751 C C . GLN A 1 94 ? 0.176 -4.568 4.188 1.00 94.62 94 GLN A C 1
ATOM 753 O O . GLN A 1 94 ? 1.223 -4.275 3.610 1.00 94.62 94 GLN A O 1
ATOM 758 N N . ARG A 1 95 ? -0.929 -4.933 3.523 1.00 95.44 95 ARG A N 1
ATOM 759 C CA . ARG A 1 95 ? -0.968 -5.017 2.053 1.00 95.44 95 ARG A CA 1
ATOM 760 C C . ARG A 1 95 ? -0.721 -3.665 1.397 1.00 95.44 95 ARG A C 1
ATOM 762 O O . ARG A 1 95 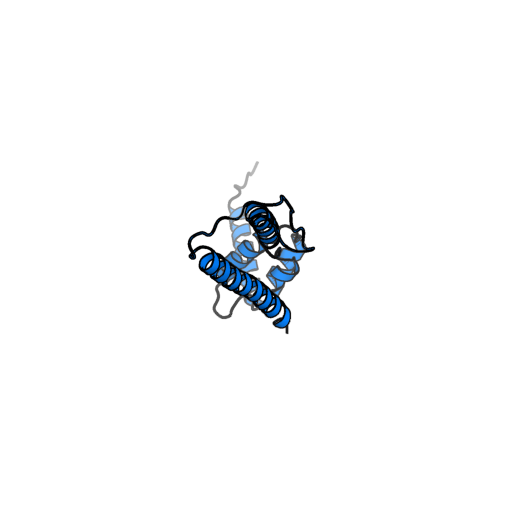? 0.027 -3.591 0.423 1.00 95.44 95 ARG A O 1
ATOM 769 N N . PHE A 1 96 ? -1.336 -2.611 1.928 1.00 94.25 96 PHE A N 1
ATOM 770 C CA . PHE A 1 96 ? -1.172 -1.252 1.427 1.00 94.25 96 PHE A CA 1
ATOM 771 C C . PHE A 1 96 ? 0.287 -0.793 1.524 1.00 94.25 96 PHE A C 1
ATOM 773 O O . PHE A 1 96 ? 0.836 -0.280 0.550 1.00 94.25 96 PHE A O 1
ATOM 780 N N . ASN A 1 97 ? 0.955 -1.051 2.652 1.00 93.31 97 ASN A N 1
ATOM 781 C CA . ASN A 1 97 ? 2.367 -0.720 2.842 1.00 93.31 97 ASN A CA 1
ATOM 782 C C . ASN A 1 97 ? 3.274 -1.497 1.885 1.00 93.31 97 ASN A C 1
ATOM 784 O O . ASN A 1 97 ? 4.124 -0.892 1.235 1.00 93.31 97 ASN A O 1
ATOM 788 N N . SER A 1 98 ? 3.074 -2.811 1.740 1.00 91.56 98 SER A N 1
ATOM 789 C CA . SER A 1 98 ? 3.838 -3.616 0.780 1.00 91.56 98 SER A CA 1
ATOM 790 C C . SER A 1 98 ? 3.678 -3.093 -0.649 1.00 91.56 98 SER A C 1
ATOM 792 O O . SER A 1 98 ? 4.671 -2.896 -1.341 1.00 91.56 98 SER A O 1
ATOM 794 N N . ALA A 1 99 ? 2.448 -2.782 -1.070 1.00 89.62 99 ALA A N 1
ATOM 795 C CA . ALA A 1 99 ? 2.190 -2.208 -2.388 1.00 89.62 99 ALA A CA 1
ATOM 796 C C . ALA A 1 99 ? 2.807 -0.807 -2.554 1.00 89.62 99 ALA A C 1
ATOM 798 O O . ALA A 1 99 ? 3.319 -0.488 -3.623 1.00 89.62 99 ALA A O 1
ATOM 799 N N . SER A 1 100 ? 2.806 0.010 -1.498 1.00 90.06 100 SER A N 1
ATOM 800 C CA . SER A 1 100 ? 3.381 1.361 -1.506 1.00 90.06 100 SER A CA 1
ATOM 801 C C . SER A 1 100 ? 4.899 1.364 -1.678 1.00 90.06 100 SER A C 1
ATOM 803 O O . SER A 1 100 ? 5.436 2.260 -2.326 1.00 90.06 100 SER A O 1
ATOM 805 N N . LEU A 1 101 ? 5.596 0.373 -1.112 1.00 89.31 101 LEU A N 1
ATOM 806 C CA . LEU A 1 101 ? 7.049 0.219 -1.258 1.00 89.31 101 LEU A CA 1
ATOM 807 C C . LEU A 1 101 ? 7.453 -0.157 -2.688 1.00 89.31 101 LEU A C 1
ATOM 809 O O . LEU A 1 101 ? 8.553 0.168 -3.127 1.00 89.31 101 LEU A O 1
ATOM 813 N N . GLU A 1 102 ? 6.558 -0.808 -3.428 1.00 85.94 102 GLU A N 1
ATOM 814 C CA . GLU A 1 102 ? 6.775 -1.144 -4.835 1.00 85.94 102 GLU A CA 1
ATOM 815 C C . GLU A 1 102 ? 6.552 0.048 -5.784 1.00 85.94 102 GLU A C 1
ATOM 817 O O . GLU A 1 102 ? 6.894 -0.049 -6.964 1.00 85.94 102 GLU A O 1
ATOM 822 N N . VAL A 1 103 ? 6.014 1.168 -5.280 1.00 87.31 103 VAL A N 1
ATOM 823 C CA . VAL A 1 103 ? 5.753 2.405 -6.036 1.00 87.31 103 VAL A CA 1
ATOM 824 C C . VAL A 1 103 ? 6.484 3.587 -5.380 1.00 87.31 103 VAL A C 1
ATOM 826 O O . VAL A 1 103 ? 5.864 4.442 -4.736 1.00 87.31 103 VAL A O 1
ATOM 829 N N . PRO A 1 104 ? 7.822 3.662 -5.509 1.00 83.44 104 PRO A N 1
ATOM 830 C CA . PRO A 1 104 ? 8.604 4.729 -4.891 1.00 83.44 104 PRO A CA 1
ATOM 831 C C . PRO A 1 104 ? 8.320 6.111 -5.494 1.00 83.44 104 PRO A C 1
ATOM 833 O O . PRO A 1 104 ? 8.548 7.105 -4.816 1.00 83.44 104 PRO A O 1
ATOM 836 N N . SER A 1 105 ? 7.798 6.184 -6.725 1.00 84.88 105 SER A N 1
ATOM 837 C CA . SER A 1 105 ? 7.458 7.453 -7.381 1.00 84.88 105 SER A CA 1
ATOM 838 C C . SER A 1 105 ? 6.263 8.165 -6.740 1.00 84.88 105 SER A C 1
ATOM 840 O O . SER A 1 105 ? 6.227 9.389 -6.740 1.00 84.88 105 SER A O 1
ATOM 842 N N . ALA A 1 106 ? 5.319 7.416 -6.152 1.00 88.50 106 ALA A N 1
ATOM 843 C CA . ALA A 1 106 ? 4.111 7.990 -5.570 1.00 88.50 106 ALA A CA 1
ATOM 844 C C . ALA A 1 106 ? 4.439 8.850 -4.342 1.00 88.50 106 ALA A C 1
ATOM 846 O O . ALA A 1 106 ? 5.043 8.366 -3.370 1.00 88.50 106 ALA A O 1
ATOM 847 N N . THR A 1 107 ? 3.979 10.103 -4.375 1.00 92.38 107 THR A N 1
ATOM 848 C CA . THR A 1 107 ? 4.145 11.057 -3.274 1.00 92.38 107 THR A CA 1
ATOM 849 C C . THR A 1 107 ? 3.367 10.623 -2.032 1.00 92.38 107 THR A C 1
ATOM 851 O O . THR A 1 107 ? 2.486 9.754 -2.080 1.00 92.38 107 THR A O 1
ATOM 854 N N . GLN A 1 108 ? 3.690 11.227 -0.890 1.00 91.75 108 GLN A N 1
ATOM 855 C CA . GLN A 1 108 ? 3.017 10.913 0.366 1.00 91.75 108 GLN A CA 1
ATOM 856 C C . GLN A 1 108 ? 1.528 11.286 0.323 1.00 91.75 108 GLN A C 1
ATOM 858 O O . GLN A 1 108 ? 0.698 10.566 0.872 1.00 91.75 108 GLN A O 1
ATOM 863 N N . GLU A 1 109 ? 1.180 12.360 -0.381 1.00 92.38 109 GLU A N 1
ATOM 864 C CA . GLU A 1 109 ? -0.190 12.839 -0.569 1.00 92.38 109 GLU A CA 1
ATOM 865 C C . GLU A 1 109 ? -0.998 11.848 -1.411 1.00 92.38 109 GLU A C 1
ATOM 867 O O . GLU A 1 109 ? -2.129 11.506 -1.061 1.00 92.38 109 GLU A O 1
ATOM 872 N N . VAL A 1 110 ? -0.397 11.320 -2.484 1.00 91.38 110 VAL A N 1
ATOM 873 C CA . VAL A 1 110 ? -1.011 10.282 -3.323 1.00 91.38 110 VAL A CA 1
ATOM 874 C C . VAL A 1 110 ? -1.252 9.012 -2.510 1.00 91.38 110 VAL A C 1
ATOM 876 O O . VAL A 1 110 ? -2.345 8.446 -2.558 1.00 91.38 110 VAL A O 1
ATOM 879 N N . LYS A 1 111 ? -0.266 8.588 -1.710 1.00 92.62 111 LYS A N 1
ATOM 880 C CA . LYS A 1 111 ? -0.388 7.428 -0.814 1.00 92.62 111 LYS A CA 1
ATOM 881 C C . LYS A 1 111 ? -1.483 7.637 0.232 1.00 92.62 111 LYS A C 1
ATOM 883 O O . LYS A 1 111 ? -2.304 6.748 0.428 1.00 92.62 111 LYS A O 1
ATOM 888 N N . ALA A 1 112 ? -1.544 8.807 0.864 1.00 92.44 112 ALA A N 1
ATOM 88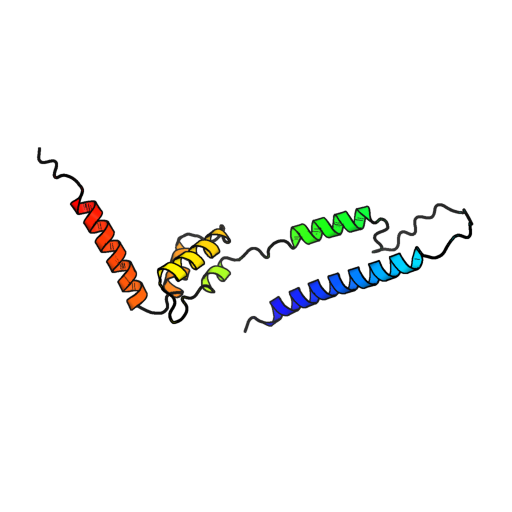9 C CA . ALA A 1 112 ? -2.575 9.125 1.848 1.00 92.44 112 ALA A CA 1
ATOM 890 C C . ALA A 1 112 ? -3.981 9.126 1.226 1.00 92.44 112 ALA A C 1
ATOM 892 O O . ALA A 1 112 ? -4.896 8.524 1.783 1.00 92.44 112 ALA A O 1
ATOM 893 N N . SER A 1 113 ? -4.137 9.734 0.047 1.00 93.44 113 SER A N 1
ATOM 894 C CA . SER A 1 113 ? -5.410 9.774 -0.680 1.00 93.44 113 SER A CA 1
ATOM 895 C C . SER A 1 113 ? -5.868 8.381 -1.119 1.00 93.44 113 SER A C 1
ATOM 897 O O . SER A 1 113 ? -7.026 8.013 -0.933 1.00 93.44 113 SER A O 1
ATOM 899 N N . ALA A 1 114 ? -4.963 7.557 -1.650 1.00 93.62 114 ALA A N 1
ATOM 900 C CA . ALA A 1 114 ? -5.289 6.182 -2.011 1.00 93.62 114 ALA A CA 1
ATOM 901 C C . ALA A 1 114 ? -5.646 5.330 -0.786 1.00 93.62 114 ALA A C 1
ATOM 903 O O . ALA A 1 114 ? -6.570 4.522 -0.857 1.00 93.62 114 ALA A O 1
ATOM 904 N N . PHE A 1 115 ? -4.952 5.532 0.338 1.00 93.62 115 PHE A N 1
ATOM 905 C CA . PHE A 1 115 ? -5.227 4.819 1.581 1.00 93.62 115 PHE A CA 1
ATOM 906 C C . PHE A 1 115 ? -6.642 5.094 2.088 1.00 93.62 115 PHE A C 1
ATOM 908 O O . PHE A 1 115 ? -7.367 4.140 2.366 1.00 93.62 115 PHE A O 1
ATOM 915 N N . THR A 1 116 ? -7.037 6.370 2.182 1.00 91.56 116 THR A N 1
ATOM 916 C CA . THR A 1 116 ? -8.360 6.768 2.687 1.00 91.56 116 THR A CA 1
ATOM 917 C C . THR A 1 116 ? -9.473 6.345 1.744 1.00 91.56 116 THR A C 1
ATOM 919 O O . THR A 1 116 ? -10.470 5.796 2.199 1.00 91.56 116 THR A O 1
ATOM 922 N N . GLN A 1 117 ? -9.285 6.509 0.431 1.00 92.75 117 GLN A N 1
ATOM 923 C CA . GLN A 1 117 ? -10.248 6.023 -0.555 1.00 92.75 117 GLN A CA 1
ATOM 924 C C . GLN A 1 117 ? -10.384 4.496 -0.520 1.00 92.75 117 GLN A C 1
ATOM 926 O O . GLN A 1 117 ? -11.423 3.959 -0.893 1.00 92.75 117 GLN A O 1
ATOM 931 N N . GLY A 1 118 ? -9.321 3.775 -0.163 1.00 93.19 118 GLY A N 1
ATOM 932 C CA . GLY A 1 118 ? -9.310 2.318 -0.133 1.00 93.19 118 GLY A CA 1
ATOM 933 C C . GLY A 1 1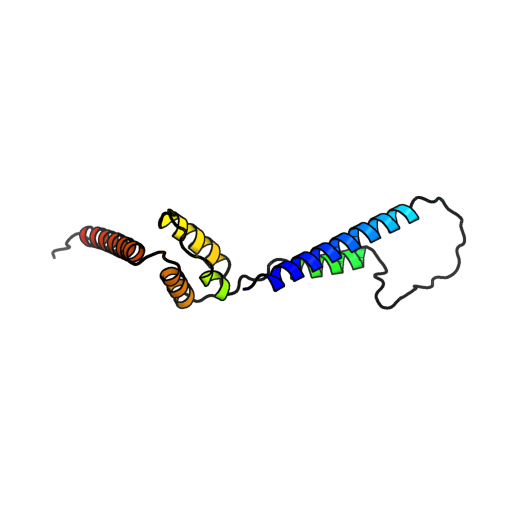18 ? -9.983 1.692 1.087 1.00 93.19 118 GLY A C 1
ATOM 934 O O . GLY A 1 118 ? -10.176 0.479 1.075 1.00 93.19 118 GLY A O 1
ATOM 935 N N . LEU A 1 119 ? -10.348 2.476 2.107 1.00 94.38 119 LEU A N 1
ATOM 936 C CA . LEU A 1 119 ? -11.077 1.983 3.277 1.00 94.38 119 LEU A CA 1
ATOM 937 C C . LEU A 1 119 ? -12.502 1.562 2.906 1.00 94.38 119 LEU A C 1
ATOM 939 O O . LEU A 1 119 ? -13.121 2.144 2.017 1.00 94.38 119 LEU A O 1
ATOM 943 N N . LEU A 1 120 ? -13.001 0.537 3.596 1.00 90.06 120 LEU A N 1
ATOM 944 C CA . LEU A 1 120 ? -14.325 -0.027 3.333 1.00 90.06 120 LEU A CA 1
ATOM 945 C C . LEU A 1 120 ? -15.447 0.940 3.740 1.00 90.06 120 LEU A C 1
ATOM 947 O O . LEU A 1 120 ? -16.453 1.056 3.043 1.00 90.06 120 LEU A O 1
ATOM 951 N N . ASP A 1 121 ? -15.259 1.645 4.855 1.00 86.69 121 ASP A N 1
ATOM 952 C CA . ASP A 1 121 ? -16.290 2.461 5.484 1.00 86.69 121 ASP A CA 1
ATOM 953 C C . ASP A 1 121 ? -15.699 3.560 6.395 1.00 86.69 121 ASP A C 1
ATOM 955 O O . ASP A 1 121 ? -14.514 3.563 6.750 1.00 86.69 121 ASP A O 1
ATOM 959 N N . GLU A 1 122 ? -16.547 4.513 6.787 1.00 82.31 122 GLU A N 1
ATOM 960 C CA . GLU A 1 122 ? -16.185 5.601 7.701 1.00 82.31 122 GLU A CA 1
ATOM 961 C C . GLU A 1 122 ? -15.820 5.127 9.114 1.00 82.31 122 GLU A C 1
ATOM 963 O O . GLU A 1 122 ? -15.001 5.758 9.786 1.00 82.31 122 GLU A O 1
ATOM 968 N N . ASP A 1 123 ? -16.406 4.036 9.595 1.00 84.19 123 ASP A N 1
ATOM 969 C CA . ASP A 1 123 ? -16.155 3.522 10.940 1.00 84.19 123 ASP A CA 1
ATOM 970 C C . ASP A 1 123 ? -14.766 2.875 11.033 1.00 84.19 123 ASP A C 1
ATOM 972 O O . ASP A 1 123 ? -14.077 3.026 12.048 1.00 84.19 123 ASP A O 1
ATOM 976 N N . SER A 1 124 ? -14.281 2.278 9.942 1.00 81.31 124 SER A N 1
ATOM 977 C CA . SER A 1 124 ? -12.888 1.862 9.764 1.00 81.31 124 SER A CA 1
ATOM 978 C C . SER A 1 124 ? -11.929 3.051 9.915 1.00 81.31 124 SER A C 1
ATOM 980 O O . SER A 1 124 ? -10.931 2.960 10.641 1.00 81.31 124 SER A O 1
ATOM 982 N N . PHE A 1 125 ? -12.251 4.205 9.320 1.00 84.50 125 PHE A N 1
ATOM 983 C CA . PHE A 1 125 ? -11.466 5.433 9.496 1.00 84.50 125 PHE A CA 1
ATOM 984 C C . PHE A 1 125 ? -11.533 5.968 10.937 1.00 84.50 125 PHE A C 1
ATOM 986 O O . PHE A 1 125 ? -10.495 6.241 11.547 1.00 84.50 125 PHE A O 1
ATOM 993 N N . LYS A 1 126 ? -12.730 6.055 11.530 1.00 84.81 126 LYS A N 1
ATOM 994 C CA . LYS A 1 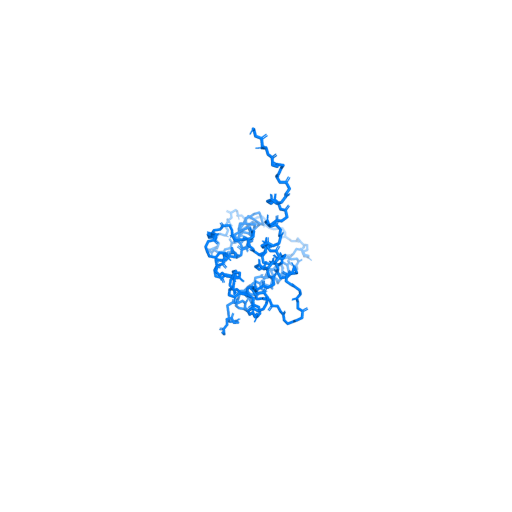126 ? -12.922 6.507 12.922 1.00 84.81 126 LYS A CA 1
ATOM 995 C C . LYS A 1 126 ? -12.174 5.622 13.918 1.00 84.81 126 LYS A C 1
ATOM 997 O O . LYS A 1 126 ? -11.559 6.127 14.857 1.00 84.81 126 LYS A O 1
ATOM 1002 N N . SER A 1 127 ? -12.173 4.307 13.699 1.00 85.25 127 SER A N 1
ATOM 1003 C CA . SER A 1 127 ? -11.430 3.328 14.501 1.00 85.25 127 SER A CA 1
ATOM 1004 C C . SER A 1 127 ? -9.921 3.593 14.480 1.00 85.25 127 SER A C 1
ATOM 1006 O O . SER A 1 127 ? -9.270 3.529 15.529 1.00 85.25 127 SER A O 1
ATOM 1008 N N . LEU A 1 128 ? -9.354 3.959 13.323 1.00 84.69 128 LEU A N 1
ATOM 1009 C CA . LEU A 1 128 ? -7.952 4.393 13.234 1.00 84.69 128 LEU A CA 1
ATOM 1010 C C . LEU A 1 128 ? -7.716 5.688 13.977 1.00 84.69 128 LEU A C 1
ATOM 1012 O O . LEU A 1 128 ? -6.811 5.738 14.808 1.00 84.69 128 LEU A O 1
ATOM 1016 N N . ALA A 1 129 ? -8.519 6.711 13.687 1.00 84.56 129 ALA A N 1
ATOM 1017 C CA . ALA A 1 129 ? -8.374 8.027 14.290 1.00 84.56 129 ALA A CA 1
ATOM 1018 C C . ALA A 1 129 ? -8.400 7.927 15.821 1.00 84.56 129 ALA A C 1
ATOM 1020 O O . ALA A 1 129 ? -7.521 8.465 16.492 1.00 84.56 129 ALA A O 1
ATOM 1021 N N . LYS A 1 130 ? -9.326 7.130 16.370 1.00 88.94 130 LYS A N 1
ATOM 1022 C CA . LYS A 1 130 ? -9.412 6.850 17.805 1.00 88.94 130 LYS A CA 1
ATOM 1023 C C . LYS A 1 130 ? -8.157 6.158 18.339 1.00 88.94 130 LYS A C 1
ATOM 1025 O O . LYS A 1 130 ? -7.603 6.607 19.335 1.00 88.94 130 LYS A O 1
ATOM 1030 N N . LYS A 1 131 ? -7.674 5.094 17.684 1.00 87.25 131 LYS A N 1
ATOM 1031 C CA . LYS A 1 131 ? -6.448 4.384 18.105 1.00 87.25 131 LYS A CA 1
ATOM 1032 C C . LYS A 1 131 ? -5.213 5.284 18.083 1.00 87.25 131 LYS A C 1
ATOM 1034 O O . LYS A 1 131 ? -4.365 5.175 18.967 1.00 87.25 131 LYS A O 1
ATOM 1039 N N . LEU A 1 132 ? -5.106 6.150 17.078 1.00 86.50 132 LEU A N 1
ATOM 1040 C CA . LEU A 1 132 ? -4.038 7.140 16.977 1.00 86.50 132 LEU A CA 1
ATOM 1041 C C . LEU A 1 132 ? -4.133 8.161 18.110 1.00 86.50 132 LEU A C 1
ATOM 1043 O O . LEU A 1 132 ? -3.138 8.345 18.806 1.00 86.50 132 LEU A O 1
ATOM 1047 N N . ALA A 1 133 ? -5.312 8.741 18.346 1.00 86.62 133 ALA A N 1
ATOM 1048 C CA . ALA A 1 133 ? -5.544 9.686 19.437 1.00 86.62 133 ALA A CA 1
ATOM 1049 C C . ALA A 1 133 ? -5.161 9.082 20.795 1.00 86.62 133 ALA A C 1
ATOM 1051 O O . ALA A 1 133 ? -4.310 9.629 21.483 1.00 86.62 133 ALA A O 1
ATOM 1052 N N . THR A 1 134 ? -5.644 7.876 21.113 1.00 88.50 134 THR A N 1
ATOM 1053 C CA . THR A 1 134 ? -5.298 7.196 22.373 1.00 88.50 134 THR A CA 1
ATOM 1054 C C . THR A 1 134 ? -3.796 6.945 22.515 1.00 88.50 134 THR A C 1
ATOM 1056 O O . THR A 1 134 ? -3.247 7.043 23.610 1.00 88.50 134 THR A O 1
ATOM 1059 N N . LYS A 1 135 ? -3.100 6.618 21.418 1.00 88.31 135 LYS A N 1
ATOM 1060 C CA . LYS A 1 135 ? -1.646 6.426 21.449 1.00 88.31 135 LYS A CA 1
ATOM 1061 C C . LYS A 1 135 ? -0.914 7.745 21.690 1.00 88.31 135 LYS A C 1
ATOM 1063 O O . LYS A 1 135 ? 0.055 7.750 22.441 1.00 88.31 135 LYS A O 1
ATOM 1068 N N . PHE A 1 136 ? -1.368 8.837 21.080 1.00 87.62 136 PHE A N 1
ATOM 1069 C CA . PHE A 1 136 ? -0.841 10.172 21.349 1.00 87.62 136 PHE A CA 1
ATOM 1070 C C . PHE A 1 136 ? -1.096 10.593 22.799 1.00 87.62 136 PHE A C 1
ATOM 1072 O O . PHE A 1 136 ? -0.146 10.975 23.475 1.00 87.62 136 PHE A O 1
ATOM 1079 N N . ASP A 1 137 ? -2.314 10.420 23.312 1.00 88.50 137 ASP A N 1
ATOM 1080 C CA . ASP A 1 137 ? -2.667 10.734 24.702 1.00 88.50 137 ASP A CA 1
ATOM 1081 C C . ASP A 1 137 ? -1.790 9.962 25.694 1.00 88.50 137 ASP A C 1
ATOM 1083 O O . ASP A 1 137 ? -1.257 10.533 26.642 1.00 88.50 137 ASP A O 1
ATOM 1087 N N . ALA A 1 138 ? -1.556 8.671 25.439 1.00 85.94 138 ALA A N 1
ATOM 1088 C CA . ALA A 1 138 ? -0.677 7.845 26.263 1.00 85.94 138 ALA A CA 1
ATOM 1089 C C . ALA A 1 138 ? 0.793 8.305 26.227 1.00 85.94 138 ALA A C 1
ATOM 1091 O O . ALA A 1 138 ? 1.511 8.151 27.216 1.00 85.94 138 ALA A O 1
ATOM 1092 N N . LEU A 1 139 ? 1.259 8.857 25.101 1.00 88.38 139 LEU A N 1
ATOM 1093 C CA . LEU A 1 139 ? 2.601 9.438 24.990 1.00 88.38 139 LEU A CA 1
ATOM 1094 C C . LEU A 1 139 ? 2.698 10.786 25.716 1.00 88.38 139 LEU A C 1
ATOM 1096 O O . LEU A 1 139 ? 3.717 11.051 26.353 1.00 88.38 139 LEU A O 1
ATOM 1100 N N . LEU A 1 140 ? 1.647 11.607 25.652 1.00 85.06 140 LEU A N 1
ATOM 1101 C CA . LEU A 1 140 ? 1.569 12.900 26.334 1.00 85.06 140 LEU A CA 1
ATOM 1102 C C . LEU A 1 140 ? 1.475 12.732 27.855 1.00 85.06 140 LEU A C 1
ATOM 1104 O O . LEU A 1 140 ? 2.205 13.391 28.587 1.00 85.06 140 LEU A O 1
ATOM 1108 N N . ALA A 1 141 ? 0.667 11.783 28.332 1.00 83.50 141 ALA A N 1
ATOM 1109 C CA . ALA A 1 141 ? 0.518 11.469 29.755 1.00 83.50 141 ALA A CA 1
ATOM 1110 C C . ALA A 1 141 ? 1.782 10.857 30.393 1.00 83.50 141 ALA A C 1
ATOM 1112 O O . ALA A 1 141 ? 1.882 10.768 31.614 1.00 83.50 141 ALA A O 1
ATOM 1113 N N . ARG A 1 142 ? 2.745 10.411 29.576 1.00 78.81 142 ARG A N 1
ATOM 1114 C CA . ARG A 1 142 ? 4.011 9.818 30.028 1.00 78.81 142 ARG A CA 1
ATOM 1115 C C . ARG A 1 142 ? 5.147 10.841 30.160 1.00 78.81 142 ARG A C 1
ATOM 1117 O O . ARG A 1 142 ? 6.207 10.484 30.672 1.00 78.81 142 ARG A O 1
ATOM 1124 N N . GLN A 1 143 ? 4.958 12.087 29.720 1.00 72.00 143 GLN A N 1
ATOM 1125 C CA . GLN A 1 143 ? 5.935 13.144 29.987 1.00 72.00 143 GLN A CA 1
ATOM 1126 C C . GLN A 1 143 ? 5.862 13.518 31.476 1.00 72.00 143 GLN A C 1
ATOM 1128 O O . GLN A 1 143 ? 4.783 13.881 31.947 1.00 72.00 143 GLN A O 1
ATOM 1133 N N . PRO A 1 144 ? 6.961 13.404 32.247 1.00 63.03 144 PRO A N 1
ATOM 1134 C CA . PRO A 1 144 ? 6.948 13.809 33.641 1.00 63.03 144 PRO A CA 1
ATOM 1135 C C . PRO A 1 144 ? 6.715 15.317 33.699 1.00 63.03 144 PRO A C 1
ATOM 1137 O O . PRO A 1 144 ? 7.383 16.082 33.006 1.00 63.03 144 PRO A O 1
ATOM 1140 N N . SER A 1 145 ? 5.762 15.735 34.529 1.00 52.19 145 SER A N 1
ATOM 1141 C CA . SER A 1 145 ? 5.577 17.125 34.921 1.00 52.19 145 SER A CA 1
ATOM 1142 C C . SER A 1 145 ? 6.872 17.626 35.559 1.00 52.19 145 SER A C 1
ATOM 1144 O O . SER A 1 145 ? 7.097 17.446 36.755 1.00 52.19 145 SER A O 1
ATOM 1146 N N . THR A 1 146 ? 7.753 18.216 34.754 1.00 57.25 146 THR A N 1
ATOM 1147 C CA . THR A 1 146 ? 8.848 19.054 35.234 1.00 57.25 146 THR A CA 1
ATOM 1148 C C . THR A 1 146 ? 8.228 20.339 35.759 1.00 57.25 146 THR A C 1
ATOM 1150 O O . THR A 1 146 ? 8.149 21.342 35.053 1.00 57.25 146 THR A O 1
ATOM 1153 N N . SER A 1 147 ? 7.720 20.266 36.986 1.00 52.00 147 SER A N 1
ATOM 1154 C CA . SER A 1 147 ? 7.514 21.437 37.823 1.00 52.00 147 SER A CA 1
ATOM 1155 C C . SER A 1 147 ? 8.898 21.925 38.248 1.00 52.00 147 SER A C 1
ATOM 1157 O O . SER A 1 147 ? 9.616 21.200 38.939 1.00 52.00 147 SER A O 1
ATOM 1159 N N . ILE A 1 148 ? 9.282 23.104 37.755 1.00 54.66 148 ILE A N 1
ATOM 1160 C CA . ILE A 1 148 ? 10.351 23.933 38.329 1.00 54.66 148 ILE A CA 1
ATOM 1161 C C . ILE A 1 148 ? 9.739 24.726 39.479 1.00 54.66 148 ILE A C 1
ATOM 1163 O O . ILE A 1 148 ? 8.600 25.215 39.289 1.00 54.66 148 ILE A O 1
#

Radius of gyration: 28.88 Å; Cα contacts (8 Å, |Δi|>4): 52; chains: 1; bounding box: 50×62×88 Å

Foldseek 3Di:
DPPPPVVVVVVVVVVVVVVVVVVVVVVVVVVPDDDDDDDDDPDPPPDPPDPSDPVSVVVVCCVVVVVVPDPQCELVNLLVQAQDVPHDPVNSVVVSVVVVVSHVVHDPVSSVVSSVSRYPDVVSVVVVVVVVVVVVVVVVVPPPPPDD

Secondary structure (DSSP, 8-state):
--HHHHHHHHHHHHHHHHHHHHHHHHHHHHTTS--------------TT---SHHHHHHHHHHHHHHHS--PPPHHHHTT-PPPTT--HHHHHHHHHHHHHT-TTS-HHHHHHHHHHTSS-HHHHHHHHHHHHHHHHHHHTTS-----

Organism: NCBI:txid2727402

Sequence (148 aa):
MTAPLILKNICHALRILHFCIHTLTRLSAEFSSPLSLEQHSSGSINCPGAIGRFQEFRSLFLHQFASSRRHQKTELSIFSIRQKEGESLKEYLQRFNSASLEVPSATQEVKASAFTQGLLDEDSFKSLAKKLATKFDALLARQPSTSI

Solvent-accessible surface area (backbone atoms only — not comparable to full-atom values): 9093 Å² total; per-residue (Å²): 141,79,62,73,61,61,52,48,52,51,54,48,52,50,50,52,50,50,50,51,50,55,50,51,55,51,54,56,60,63,69,73,60,86,83,82,92,76,90,79,78,99,65,86,83,81,51,96,89,60,74,90,42,72,70,57,45,51,48,52,47,51,51,52,49,59,67,60,60,62,79,73,54,48,63,75,56,54,59,69,50,58,46,53,90,96,57,53,71,67,59,42,50,52,55,49,51,58,56,47,69,64,24,76,85,47,47,71,66,57,52,52,52,25,52,62,70,17,48,80,48,69,65,63,52,49,53,49,54,50,54,50,49,54,52,50,51,56,55,59,73,64,56,77,84,82,77,127